Protein AF-A0AAD2Y9P9-F1 (afdb_monomer_lite)

Sequence (73 aa):
MRETQKPAEELEMLIEYYDKTTETISITFNPEELQQLVGNSLSTGASMNFTNVQPPFVINPRWVKKVTLAKRQ

Organism: NCBI:txid1161422

Secondary structure (DSSP, 8-state):
-----PPPEEEEEEEEETTS-EEEEEEEE-HHHHHHHHHHHHHH---EEE-SSSS-EEE-GGGEEEEEEEE--

pLDDT: mean 88.35, std 11.52, range [40.12, 96.81]

Structure (mmCIF, N/CA/C/O backbone):
data_AF-A0AAD2Y9P9-F1
#
_entry.id   AF-A0AAD2Y9P9-F1
#
loop_
_atom_site.group_PD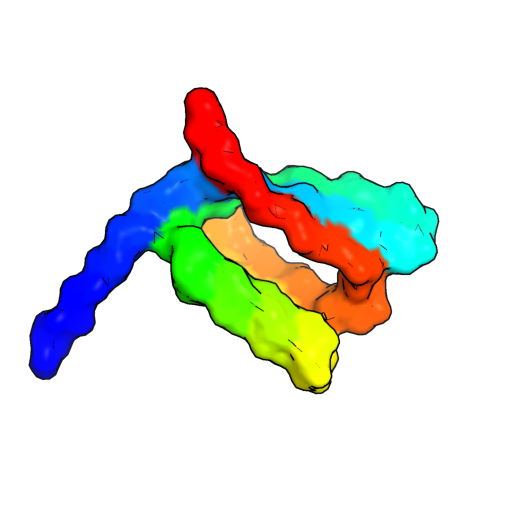B
_atom_site.id
_atom_site.type_symbol
_atom_site.label_atom_id
_atom_site.label_alt_id
_atom_site.label_comp_id
_atom_site.label_asym_id
_atom_site.label_entity_id
_atom_site.label_seq_id
_atom_site.pdbx_PDB_ins_code
_atom_site.Cartn_x
_atom_site.Cartn_y
_atom_site.Cartn_z
_atom_site.occupancy
_atom_site.B_iso_or_equiv
_atom_site.auth_seq_id
_atom_site.auth_comp_id
_atom_site.auth_asym_id
_atom_site.auth_atom_id
_atom_site.pdbx_PDB_model_num
ATOM 1 N N . MET A 1 1 ? -2.705 -9.546 28.531 1.00 40.12 1 MET A N 1
ATOM 2 C CA . MET A 1 1 ? -2.656 -8.077 28.378 1.00 40.12 1 MET A CA 1
ATOM 3 C C . MET A 1 1 ? -3.792 -7.711 27.442 1.00 40.12 1 MET A C 1
ATOM 5 O O . MET A 1 1 ? -3.973 -8.430 26.471 1.00 40.12 1 MET A O 1
ATOM 9 N N . ARG A 1 2 ? -4.634 -6.722 27.766 1.00 47.62 2 ARG A N 1
ATOM 10 C CA . ARG A 1 2 ? -5.645 -6.258 26.807 1.00 47.62 2 ARG A CA 1
ATOM 11 C C . ARG A 1 2 ? -4.876 -5.478 25.749 1.00 47.62 2 ARG A C 1
ATOM 13 O O . ARG A 1 2 ? -4.484 -4.351 26.021 1.00 47.62 2 ARG A O 1
ATOM 20 N N . GLU A 1 3 ? -4.577 -6.107 24.617 1.00 53.34 3 GLU A N 1
ATOM 21 C CA . GLU A 1 3 ? -4.195 -5.367 23.419 1.00 53.34 3 GLU A CA 1
ATOM 22 C C . GLU A 1 3 ? -5.368 -4.437 23.126 1.00 53.34 3 GLU A C 1
ATOM 24 O O . GLU A 1 3 ? -6.438 -4.862 22.695 1.00 53.34 3 GLU A O 1
ATOM 29 N N . THR A 1 4 ? -5.223 -3.173 23.506 1.00 54.84 4 THR A N 1
ATOM 30 C CA . THR A 1 4 ? -6.123 -2.119 23.066 1.00 54.84 4 THR A CA 1
ATOM 31 C C . THR A 1 4 ? -5.953 -2.058 21.559 1.00 54.84 4 THR A C 1
ATOM 33 O O . THR A 1 4 ? -4.976 -1.478 21.087 1.00 54.84 4 THR A O 1
ATOM 36 N N . GLN A 1 5 ? -6.840 -2.732 20.821 1.00 61.81 5 GLN A N 1
ATOM 37 C CA . GLN A 1 5 ? -6.916 -2.614 19.371 1.00 61.81 5 GLN A CA 1
ATOM 38 C C . GLN A 1 5 ? -6.934 -1.124 19.054 1.00 61.81 5 GLN A C 1
ATOM 40 O O . GLN A 1 5 ? -7.820 -0.394 19.513 1.00 61.81 5 GLN A O 1
ATOM 45 N N . LYS A 1 6 ? -5.892 -0.658 18.364 1.00 72.88 6 LYS A N 1
ATOM 46 C CA . LYS A 1 6 ? -5.811 0.741 17.974 1.00 72.88 6 LYS A CA 1
ATOM 47 C C . LYS A 1 6 ? -7.002 1.042 17.056 1.00 72.88 6 LYS A C 1
ATOM 49 O O . LYS A 1 6 ? -7.413 0.159 16.299 1.00 72.88 6 LYS A O 1
ATOM 54 N N . PRO A 1 7 ? -7.584 2.251 17.118 1.00 83.06 7 PRO A N 1
ATOM 55 C CA . PRO A 1 7 ? -8.761 2.570 16.324 1.00 83.06 7 PRO A CA 1
ATOM 56 C C . PRO A 1 7 ? -8.444 2.392 14.836 1.00 83.06 7 PRO A C 1
ATOM 58 O O . PRO A 1 7 ? -7.441 2.911 14.338 1.00 83.06 7 PRO A O 1
ATOM 61 N N . ALA A 1 8 ? -9.274 1.606 14.153 1.00 87.06 8 ALA A N 1
ATOM 62 C CA . ALA A 1 8 ? -9.229 1.476 12.708 1.00 87.06 8 ALA A CA 1
ATOM 63 C C . ALA A 1 8 ? -10.017 2.632 12.084 1.00 87.06 8 ALA A C 1
ATOM 65 O O . ALA A 1 8 ? -11.089 2.991 12.571 1.00 87.06 8 ALA A O 1
ATOM 66 N N . GLU A 1 9 ? -9.476 3.211 11.019 1.00 90.38 9 GLU A N 1
ATOM 67 C CA . GLU A 1 9 ? -10.077 4.326 10.291 1.00 90.38 9 GLU A CA 1
ATOM 68 C C . GLU A 1 9 ? -10.307 3.914 8.835 1.00 90.38 9 GLU A C 1
ATOM 70 O O . GLU A 1 9 ? -9.593 3.057 8.310 1.00 90.38 9 GLU A O 1
ATOM 75 N N . GLU A 1 10 ? -11.297 4.519 8.178 1.00 91.50 10 GLU A N 1
ATOM 76 C CA . GLU A 1 10 ? -11.435 4.406 6.726 1.00 91.50 10 GLU A CA 1
ATOM 77 C C . GLU A 1 10 ? -10.352 5.241 6.038 1.00 91.50 10 GLU A C 1
ATOM 79 O O . GLU A 1 10 ? -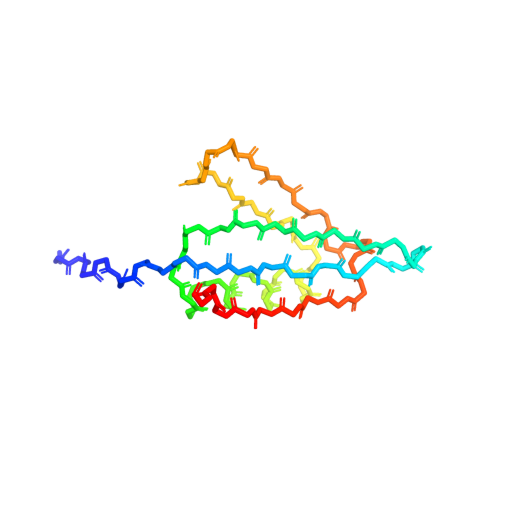10.277 6.466 6.168 1.00 91.50 10 GLU A O 1
ATOM 84 N N . LEU A 1 11 ? -9.496 4.550 5.298 1.00 92.50 11 LEU A N 1
ATOM 85 C CA . LEU A 1 11 ? -8.355 5.106 4.598 1.00 92.50 11 LEU A CA 1
ATOM 86 C C . LEU A 1 11 ? -8.450 4.771 3.115 1.00 92.50 11 LEU A C 1
ATOM 88 O O . LEU A 1 11 ? -9.037 3.767 2.709 1.00 92.50 11 LEU A O 1
ATOM 92 N N . GLU A 1 12 ? -7.804 5.599 2.310 1.00 93.62 12 GLU A N 1
ATOM 93 C CA . GLU A 1 12 ? -7.524 5.305 0.916 1.00 93.62 12 GLU A CA 1
ATOM 94 C C . GLU A 1 12 ? -6.025 5.095 0.746 1.00 93.62 12 GLU A C 1
ATOM 96 O O . GLU A 1 12 ? -5.199 5.923 1.141 1.00 93.62 12 GLU A O 1
ATOM 101 N N . MET A 1 13 ? -5.678 3.959 0.155 1.00 93.44 13 MET A N 1
ATOM 102 C CA . MET A 1 13 ? -4.322 3.637 -0.241 1.00 93.44 13 MET A CA 1
ATOM 103 C C . MET A 1 13 ? -4.203 3.812 -1.748 1.00 93.44 13 MET A C 1
ATOM 105 O O . MET A 1 13 ? -4.759 3.025 -2.508 1.00 93.44 13 MET A O 1
ATOM 109 N N . LEU A 1 14 ? -3.461 4.832 -2.171 1.00 95.50 14 LEU A N 1
ATOM 110 C CA . LEU A 1 14 ? -3.077 5.018 -3.563 1.00 95.50 14 LEU A CA 1
ATOM 111 C C . LEU A 1 14 ? -1.725 4.346 -3.798 1.00 95.50 14 LEU A C 1
ATOM 113 O O . LEU A 1 14 ? -0.716 4.725 -3.194 1.00 95.50 14 LEU A O 1
ATOM 117 N N . ILE A 1 15 ? -1.706 3.365 -4.687 1.00 95.56 15 ILE A N 1
ATOM 118 C CA . ILE A 1 15 ? -0.532 2.582 -5.048 1.00 95.56 15 ILE A CA 1
ATOM 119 C C . ILE A 1 15 ? -0.114 2.998 -6.450 1.00 95.56 15 ILE A C 1
ATOM 121 O O . ILE A 1 15 ? -0.891 2.902 -7.394 1.00 95.56 15 ILE A O 1
ATOM 125 N N . GLU A 1 16 ? 1.122 3.459 -6.586 1.00 96.81 16 GLU A N 1
ATOM 126 C CA . GLU A 1 16 ? 1.760 3.722 -7.871 1.00 96.81 16 GLU A CA 1
ATOM 127 C C . GLU A 1 16 ? 2.717 2.567 -8.174 1.00 96.81 16 GLU A C 1
ATOM 129 O O . GLU A 1 16 ? 3.622 2.287 -7.381 1.00 96.81 16 GLU A O 1
ATOM 134 N N . TYR A 1 17 ? 2.555 1.916 -9.324 1.00 96.06 17 TYR A N 1
ATOM 135 C CA . TYR A 1 17 ? 3.423 0.827 -9.773 1.00 96.06 17 TYR A CA 1
ATOM 136 C C . TYR A 1 17 ? 4.539 1.331 -10.701 1.00 96.06 17 TYR A C 1
ATOM 138 O O . TYR A 1 17 ? 4.488 2.436 -11.254 1.00 96.06 17 TYR A O 1
ATOM 146 N N . TYR A 1 18 ? 5.586 0.523 -10.891 1.00 94.31 18 TYR A N 1
ATOM 147 C CA . TYR A 1 18 ? 6.696 0.868 -11.793 1.00 94.31 18 TYR A CA 1
ATOM 148 C C . TYR A 1 18 ? 6.281 0.979 -13.267 1.00 94.31 18 TYR A C 1
ATOM 150 O O . TYR A 1 18 ? 6.898 1.739 -14.016 1.00 94.31 18 TYR A O 1
ATOM 158 N N . ASP A 1 19 ? 5.224 0.279 -13.676 1.00 95.31 19 ASP A N 1
ATOM 159 C CA . ASP A 1 19 ? 4.642 0.351 -15.023 1.00 95.31 19 ASP A CA 1
ATOM 160 C C . ASP A 1 19 ? 3.747 1.588 -15.238 1.00 95.31 19 ASP A C 1
ATOM 162 O O . ASP A 1 19 ? 3.160 1.748 -16.308 1.00 95.31 19 ASP A O 1
ATOM 166 N N . LYS A 1 20 ? 3.702 2.498 -14.250 1.00 92.69 20 LYS A N 1
ATOM 167 C CA . LYS A 1 20 ? 2.882 3.720 -14.206 1.00 92.69 20 LYS A CA 1
ATOM 168 C C . LYS A 1 20 ? 1.383 3.475 -14.046 1.00 92.69 20 LYS A C 1
ATOM 170 O O . LYS A 1 20 ? 0.623 4.441 -14.112 1.00 92.69 20 LYS A O 1
ATOM 175 N N . THR A 1 21 ? 0.951 2.237 -13.823 1.00 96.25 21 THR A N 1
ATOM 176 C CA . THR A 1 21 ? -0.422 1.991 -13.389 1.00 96.25 21 THR A CA 1
ATOM 177 C C . THR A 1 21 ? -0.605 2.488 -11.958 1.00 96.25 21 THR A C 1
ATOM 179 O O . THR A 1 21 ? 0.347 2.584 -11.172 1.00 96.25 21 THR A O 1
ATOM 182 N N . THR A 1 22 ? -1.840 2.856 -11.636 1.00 95.44 22 THR A N 1
ATOM 183 C CA . THR A 1 22 ? -2.224 3.294 -10.298 1.00 95.44 22 THR A CA 1
ATOM 184 C C . THR A 1 22 ? -3.460 2.543 -9.850 1.00 95.44 22 THR A C 1
ATOM 186 O O . THR A 1 22 ? -4.405 2.406 -10.627 1.00 95.44 22 THR A O 1
ATOM 189 N N . GLU A 1 23 ? -3.473 2.122 -8.595 1.00 94.25 23 GLU A N 1
ATOM 190 C CA . GLU A 1 23 ? -4.619 1.479 -7.961 1.00 94.25 23 GLU A CA 1
ATOM 191 C C . GLU A 1 23 ? -4.976 2.237 -6.683 1.00 94.25 23 GLU A C 1
ATOM 193 O O . GLU A 1 23 ? -4.092 2.632 -5.924 1.00 94.25 23 GLU A O 1
ATOM 198 N N . THR A 1 24 ? -6.269 2.453 -6.451 1.00 93.38 24 THR A N 1
ATOM 199 C CA . THR A 1 24 ? -6.769 3.047 -5.208 1.00 93.38 24 THR A CA 1
ATOM 200 C C . THR A 1 24 ? -7.594 2.008 -4.475 1.00 93.38 24 THR A C 1
ATOM 202 O O . THR A 1 24 ? -8.583 1.513 -5.013 1.00 93.38 24 THR A O 1
ATOM 205 N N . ILE A 1 25 ? -7.206 1.706 -3.240 1.00 91.75 25 ILE A N 1
ATOM 206 C CA . ILE A 1 25 ? -7.884 0.722 -2.400 1.00 91.75 25 ILE A CA 1
ATOM 207 C C . ILE A 1 25 ? -8.451 1.423 -1.171 1.00 91.75 25 ILE A C 1
ATOM 209 O O . ILE A 1 25 ? -7.710 2.013 -0.382 1.00 91.75 25 ILE A O 1
ATOM 213 N N . SER A 1 26 ? -9.768 1.339 -0.994 1.00 91.44 26 SER A N 1
ATOM 214 C CA . SER A 1 26 ? -10.413 1.718 0.262 1.00 91.44 26 SER A CA 1
ATOM 215 C C . SER A 1 26 ? -10.185 0.616 1.292 1.00 91.44 26 SER A C 1
ATOM 217 O O . SER A 1 26 ? -10.504 -0.548 1.049 1.00 91.44 26 SER A O 1
ATOM 219 N N . ILE A 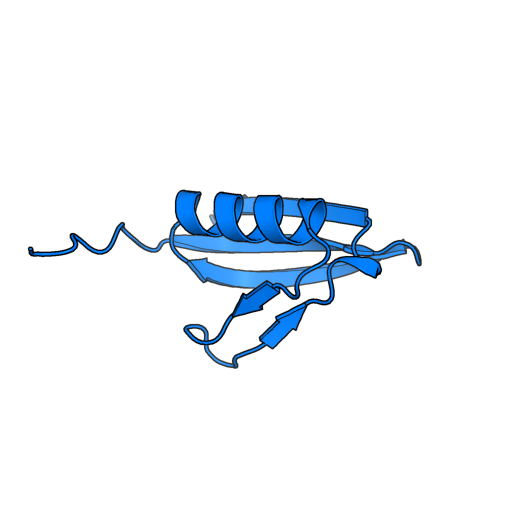1 27 ? -9.630 0.978 2.443 1.00 89.81 27 ILE A N 1
ATOM 220 C CA . ILE A 1 27 ? -9.273 0.036 3.496 1.00 89.81 27 ILE A CA 1
ATOM 221 C C . ILE A 1 27 ? -9.649 0.597 4.865 1.00 89.81 27 ILE A C 1
ATOM 223 O O . ILE A 1 27 ? -9.344 1.741 5.184 1.00 89.81 27 ILE A O 1
ATOM 227 N N . THR A 1 28 ? -10.278 -0.224 5.701 1.00 91.00 28 THR A N 1
ATOM 228 C CA . THR A 1 28 ? -10.458 0.083 7.122 1.00 91.00 28 THR A CA 1
ATOM 229 C C . THR A 1 28 ? -9.295 -0.529 7.893 1.00 91.00 28 THR A C 1
ATOM 231 O O . THR A 1 28 ? -9.226 -1.748 8.051 1.00 91.00 28 THR A O 1
ATOM 234 N N . PHE A 1 29 ? -8.345 0.294 8.333 1.00 89.75 29 PHE A N 1
ATOM 235 C CA . PHE A 1 29 ? -7.145 -0.173 9.034 1.00 89.75 29 PHE A CA 1
ATOM 236 C C . PHE A 1 29 ? -6.665 0.869 10.038 1.00 89.75 29 PHE A C 1
ATOM 238 O O . PHE A 1 29 ? -6.990 2.051 9.926 1.00 89.75 29 PHE A O 1
ATOM 245 N N . ASN A 1 30 ? -5.867 0.458 11.020 1.00 91.38 30 ASN A N 1
ATOM 246 C CA . ASN A 1 30 ? -5.195 1.434 11.864 1.00 91.38 30 ASN A CA 1
ATOM 247 C C . ASN A 1 30 ? -4.090 2.165 11.061 1.00 91.38 30 ASN A C 1
ATOM 249 O O . ASN A 1 30 ? -3.216 1.495 10.510 1.00 91.38 30 ASN A O 1
ATOM 253 N N . PRO A 1 31 ? -4.062 3.511 11.008 1.00 90.25 31 PRO A N 1
ATOM 254 C CA . PRO A 1 31 ? -3.095 4.239 10.181 1.00 90.25 31 PRO A CA 1
ATOM 255 C C . PRO A 1 31 ? -1.622 3.948 10.507 1.00 90.25 31 PRO A C 1
ATOM 257 O O . PRO A 1 31 ? -0.800 3.860 9.597 1.00 90.25 31 PRO A O 1
ATOM 260 N N . GLU A 1 32 ? -1.274 3.786 11.787 1.00 90.75 32 GLU A N 1
ATOM 261 C CA . GLU A 1 32 ? 0.110 3.527 12.207 1.00 90.75 32 GLU A CA 1
ATOM 262 C C . GLU A 1 32 ? 0.553 2.114 11.828 1.00 90.75 32 GLU A C 1
ATOM 264 O O . GLU A 1 32 ? 1.643 1.923 11.290 1.00 90.75 32 GLU A O 1
ATOM 269 N N . GLU A 1 33 ? -0.303 1.122 12.077 1.00 91.44 33 GLU A N 1
ATOM 270 C CA . GLU A 1 33 ? -0.039 -0.265 11.687 1.00 91.44 33 GLU A CA 1
ATOM 271 C C . GLU A 1 33 ? 0.052 -0.398 10.165 1.00 91.44 33 GLU A C 1
ATOM 273 O O . GLU A 1 33 ? 0.914 -1.118 9.660 1.00 91.44 33 GLU A O 1
ATOM 278 N N . LEU A 1 34 ? -0.772 0.352 9.425 1.00 91.81 34 LEU A N 1
ATOM 279 C CA . LEU A 1 34 ? -0.716 0.396 7.968 1.00 91.81 34 LEU A CA 1
ATOM 280 C C . LEU A 1 34 ? 0.618 0.955 7.471 1.00 91.81 34 LEU A C 1
ATOM 282 O O . LEU A 1 34 ? 1.254 0.361 6.601 1.00 91.81 34 LEU A O 1
ATOM 286 N N . GLN A 1 35 ? 1.068 2.075 8.041 1.00 91.94 35 GLN A N 1
ATOM 287 C CA . GLN A 1 35 ? 2.362 2.673 7.703 1.00 91.94 35 GLN A CA 1
ATOM 288 C C . GLN A 1 35 ? 3.522 1.721 8.001 1.00 91.94 35 GLN A C 1
ATOM 290 O O . GLN A 1 35 ? 4.425 1.586 7.174 1.00 91.94 35 GLN A O 1
ATOM 295 N N . GLN A 1 36 ? 3.492 1.030 9.144 1.00 92.88 36 GLN A N 1
ATOM 296 C CA . GLN A 1 36 ? 4.511 0.041 9.496 1.00 92.88 36 GLN A CA 1
ATOM 297 C C . GLN A 1 36 ? 4.504 -1.153 8.538 1.00 92.88 36 GLN A C 1
ATOM 299 O O . GLN A 1 36 ? 5.564 -1.545 8.051 1.00 92.88 36 GLN A O 1
ATOM 304 N N . LEU A 1 37 ? 3.329 -1.706 8.221 1.00 92.50 37 LEU A N 1
ATOM 305 C CA . LEU A 1 37 ? 3.182 -2.811 7.273 1.00 92.50 37 LEU A CA 1
ATOM 306 C C . LEU A 1 37 ? 3.760 -2.438 5.901 1.00 92.50 37 LEU A C 1
ATOM 308 O O . LEU A 1 37 ? 4.573 -3.183 5.349 1.00 92.50 37 LEU A O 1
ATOM 312 N N . VAL A 1 38 ? 3.368 -1.277 5.371 1.00 93.38 38 VAL A N 1
ATOM 313 C CA . VAL A 1 38 ? 3.833 -0.773 4.073 1.00 93.38 38 VAL A CA 1
ATOM 314 C C . VAL A 1 38 ? 5.340 -0.520 4.103 1.00 93.38 38 VAL A C 1
ATOM 316 O O . VAL A 1 38 ? 6.060 -1.017 3.239 1.00 93.38 38 VAL A O 1
ATOM 319 N N . GLY A 1 39 ? 5.844 0.192 5.115 1.00 93.56 39 GLY A N 1
ATOM 320 C CA . GLY A 1 39 ? 7.266 0.515 5.246 1.00 93.56 39 GLY A CA 1
ATOM 321 C C . GLY A 1 39 ? 8.152 -0.727 5.361 1.00 93.56 39 GLY A C 1
ATOM 322 O O . GLY A 1 39 ? 9.169 -0.832 4.670 1.00 93.56 39 GLY A O 1
ATOM 323 N N . ASN A 1 40 ? 7.735 -1.708 6.165 1.00 94.12 40 ASN A N 1
ATOM 324 C CA . ASN A 1 40 ? 8.432 -2.986 6.302 1.00 94.12 40 ASN A CA 1
ATOM 325 C C . ASN A 1 40 ? 8.427 -3.767 4.986 1.00 94.12 40 ASN A C 1
ATOM 327 O O . ASN A 1 40 ? 9.463 -4.289 4.573 1.00 94.12 40 ASN A O 1
ATOM 331 N N . SER A 1 41 ? 7.286 -3.824 4.301 1.00 94.44 41 SER A N 1
ATOM 332 C CA . SER A 1 41 ? 7.141 -4.564 3.043 1.00 94.44 41 SER A CA 1
ATOM 333 C C . SER A 1 41 ? 7.974 -3.956 1.916 1.00 94.44 41 SER A C 1
ATOM 335 O O . SER A 1 41 ? 8.664 -4.680 1.203 1.00 94.44 41 SER A O 1
ATOM 337 N N . LEU A 1 42 ? 7.989 -2.625 1.789 1.00 92.19 42 LEU A N 1
ATOM 338 C CA . LEU A 1 42 ? 8.819 -1.927 0.801 1.00 92.19 42 LEU A CA 1
ATOM 339 C C . LEU A 1 42 ? 10.319 -2.066 1.098 1.00 92.19 42 LEU A C 1
ATOM 341 O O . LEU A 1 42 ? 11.116 -2.161 0.170 1.00 92.19 42 LEU A O 1
ATOM 345 N N . SER A 1 43 ? 10.704 -2.125 2.377 1.00 93.00 43 SER A N 1
ATOM 346 C CA . SER A 1 43 ? 12.111 -2.252 2.784 1.00 93.00 43 SER A CA 1
ATOM 347 C C . SER A 1 43 ? 12.647 -3.682 2.659 1.00 93.00 43 SER A C 1
ATOM 349 O O . SER A 1 43 ? 13.815 -3.882 2.339 1.00 93.00 43 SER A O 1
ATOM 351 N N . THR A 1 44 ? 11.809 -4.689 2.920 1.00 93.88 44 THR A N 1
ATOM 352 C CA . THR A 1 44 ? 12.208 -6.111 2.920 1.00 93.88 44 THR A CA 1
ATOM 353 C C . THR A 1 44 ? 11.869 -6.841 1.621 1.00 93.88 44 THR A C 1
ATOM 355 O O . THR A 1 44 ? 12.405 -7.916 1.355 1.00 93.88 44 THR A O 1
ATOM 358 N N . GLY A 1 45 ? 10.959 -6.294 0.813 1.00 91.88 45 GLY A N 1
ATOM 359 C CA . GLY A 1 45 ? 10.392 -6.968 -0.351 1.00 91.88 45 GLY A CA 1
ATOM 360 C C . GLY A 1 45 ? 9.393 -8.082 -0.010 1.00 91.88 45 GLY A C 1
ATOM 361 O O . GLY A 1 45 ? 9.008 -8.828 -0.913 1.00 91.88 45 GLY A O 1
ATOM 362 N N . ALA A 1 46 ? 8.987 -8.216 1.258 1.00 93.19 46 ALA A N 1
ATOM 363 C CA . ALA A 1 46 ? 7.953 -9.154 1.690 1.00 93.19 46 ALA A CA 1
ATOM 364 C C . ALA A 1 46 ? 6.555 -8.660 1.294 1.00 93.19 46 ALA A C 1
ATOM 366 O O . ALA A 1 46 ? 6.267 -7.470 1.377 1.00 93.19 46 ALA A O 1
ATOM 367 N N . SER A 1 47 ? 5.673 -9.569 0.876 1.00 93.25 47 SER A N 1
ATOM 368 C CA . SER A 1 47 ? 4.317 -9.214 0.445 1.00 93.25 47 SER A CA 1
ATOM 369 C C . SER A 1 47 ? 3.520 -8.489 1.533 1.00 93.25 47 SER A C 1
ATOM 371 O O . SER A 1 47 ? 3.511 -8.910 2.691 1.00 93.25 47 SER A O 1
ATOM 373 N N . MET A 1 48 ? 2.782 -7.450 1.137 1.00 93.94 48 MET A N 1
ATOM 374 C CA . MET A 1 48 ? 1.802 -6.801 2.006 1.00 93.94 48 MET A CA 1
ATOM 375 C C . MET A 1 48 ? 0.539 -7.661 2.027 1.00 93.94 48 MET A C 1
ATOM 377 O O . MET A 1 48 ? -0.163 -7.739 1.019 1.00 93.94 48 MET A O 1
ATOM 381 N N . ASN A 1 49 ? 0.264 -8.322 3.150 1.00 91.69 49 ASN A N 1
ATOM 382 C CA . ASN A 1 49 ? -0.904 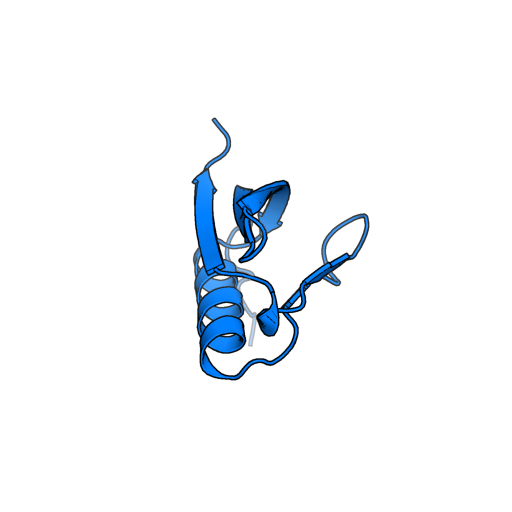-9.187 3.303 1.00 91.69 49 ASN A CA 1
ATOM 383 C C . ASN A 1 49 ? -2.007 -8.463 4.077 1.00 91.69 49 ASN A C 1
ATOM 385 O O . ASN A 1 49 ? -1.829 -8.138 5.251 1.00 91.69 49 ASN A O 1
ATOM 389 N N . PHE A 1 50 ? -3.160 -8.272 3.441 1.00 90.25 50 PHE A N 1
ATOM 390 C CA . PHE A 1 50 ? -4.344 -7.693 4.062 1.00 90.25 50 PHE A CA 1
ATOM 391 C C . PHE A 1 50 ? -5.398 -8.786 4.221 1.00 90.25 50 PHE A C 1
ATOM 393 O O . PHE A 1 50 ? -6.272 -8.972 3.380 1.00 90.25 50 PHE A O 1
ATOM 400 N N . THR A 1 51 ? -5.283 -9.564 5.297 1.00 85.69 51 THR A N 1
ATOM 401 C CA . THR A 1 51 ? -6.198 -10.682 5.591 1.00 85.69 51 THR A CA 1
ATOM 402 C C . THR A 1 51 ? -7.433 -10.256 6.376 1.00 85.69 51 THR A C 1
ATOM 404 O O . THR A 1 51 ? -8.443 -10.947 6.345 1.00 85.69 51 THR A O 1
ATOM 407 N N . ASN A 1 52 ? -7.353 -9.123 7.080 1.00 80.50 52 ASN A N 1
ATOM 408 C CA . ASN A 1 52 ? -8.407 -8.628 7.972 1.00 80.50 52 ASN A CA 1
ATOM 409 C C . ASN A 1 52 ? -9.373 -7.654 7.275 1.00 80.50 52 ASN A C 1
ATOM 411 O O . ASN A 1 52 ? -10.168 -6.993 7.934 1.00 80.50 52 ASN A O 1
ATOM 415 N N . VAL A 1 53 ? -9.278 -7.539 5.951 1.00 83.19 53 VAL A N 1
ATOM 416 C CA . VAL A 1 53 ? -10.097 -6.657 5.112 1.00 83.19 53 VAL A CA 1
ATOM 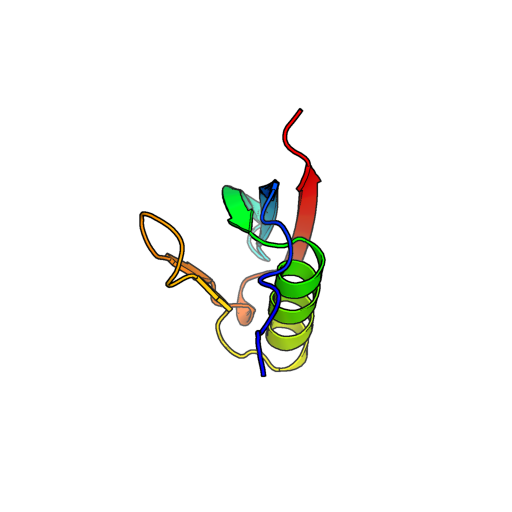417 C C . VAL A 1 53 ? -10.971 -7.515 4.202 1.00 83.19 53 VAL A C 1
ATOM 419 O O . VAL A 1 53 ? -10.624 -8.661 3.913 1.00 83.19 53 VAL A O 1
ATOM 422 N N . GLN A 1 54 ? -12.110 -6.983 3.760 1.00 82.88 54 GLN A N 1
ATOM 423 C CA . GLN A 1 54 ? -13.081 -7.737 2.971 1.00 82.88 54 GLN A CA 1
ATOM 424 C C . GLN A 1 54 ? -13.352 -7.023 1.633 1.00 82.88 54 GLN A C 1
ATOM 426 O O . GLN A 1 54 ? -13.922 -5.932 1.652 1.00 82.88 54 GLN A O 1
ATOM 431 N N . PRO A 1 55 ? -12.990 -7.617 0.477 1.00 85.56 55 PRO A N 1
ATOM 432 C CA . PRO A 1 55 ? -12.287 -8.895 0.311 1.00 85.56 55 PRO A CA 1
ATOM 433 C C . PRO A 1 55 ? -10.798 -8.814 0.707 1.00 85.56 55 PRO A C 1
ATOM 435 O O . PRO A 1 55 ? -10.199 -7.748 0.568 1.00 85.56 55 PRO A O 1
ATOM 438 N N . PRO A 1 56 ? -10.181 -9.923 1.161 1.00 89.06 56 PRO A N 1
ATOM 439 C CA . PRO A 1 56 ? -8.755 -9.952 1.459 1.00 89.06 56 PRO A CA 1
ATOM 440 C C . PRO A 1 56 ? -7.939 -9.828 0.173 1.00 89.06 56 PRO A C 1
ATOM 442 O O . PRO A 1 56 ? -8.313 -10.372 -0.868 1.00 89.06 56 PRO A O 1
ATOM 445 N N . PHE A 1 57 ? -6.798 -9.151 0.253 1.00 91.12 57 PHE A N 1
ATOM 446 C CA . PHE A 1 57 ? -5.906 -8.963 -0.887 1.00 91.12 57 PHE A CA 1
ATOM 447 C C . PHE A 1 57 ? -4.437 -8.952 -0.459 1.00 91.12 57 PHE A C 1
ATOM 449 O O . PHE A 1 57 ? -4.097 -8.816 0.720 1.00 91.12 57 PHE A O 1
ATOM 456 N N . VAL A 1 58 ? -3.554 -9.130 -1.440 1.00 92.75 58 VAL A N 1
ATOM 457 C CA . VAL A 1 58 ? -2.104 -9.155 -1.243 1.00 92.75 58 VAL A CA 1
ATOM 458 C C . VAL A 1 58 ? -1.449 -8.276 -2.296 1.00 92.75 58 VAL A C 1
ATOM 460 O O . VAL A 1 58 ? -1.782 -8.378 -3.474 1.00 92.75 58 VAL A O 1
ATOM 463 N N . ILE A 1 59 ? -0.490 -7.448 -1.884 1.00 93.62 59 ILE A N 1
ATOM 464 C CA . ILE A 1 59 ? 0.299 -6.618 -2.799 1.00 93.62 59 ILE A CA 1
ATOM 465 C C . ILE A 1 59 ? 1.744 -7.105 -2.797 1.00 93.62 59 ILE A C 1
ATOM 467 O O . ILE A 1 59 ? 2.376 -7.237 -1.746 1.00 93.62 59 ILE A O 1
ATOM 471 N N . ASN A 1 60 ? 2.289 -7.333 -3.991 1.00 94.31 60 ASN A N 1
ATOM 472 C CA . ASN A 1 60 ? 3.711 -7.592 -4.168 1.00 94.31 60 ASN A CA 1
ATOM 473 C C . ASN A 1 60 ? 4.483 -6.257 -4.183 1.00 94.31 60 ASN A C 1
ATOM 475 O O . ASN A 1 60 ? 4.395 -5.529 -5.176 1.00 94.31 60 ASN A O 1
ATOM 479 N N . PRO A 1 61 ? 5.272 -5.923 -3.142 1.00 94.44 61 PRO A N 1
ATOM 480 C CA . PRO A 1 61 ? 5.976 -4.641 -3.065 1.00 94.44 61 PRO A CA 1
ATOM 481 C C . PRO A 1 61 ? 7.011 -4.459 -4.178 1.00 94.44 61 PRO A C 1
ATOM 483 O O . PRO A 1 61 ? 7.367 -3.329 -4.483 1.00 94.44 61 PRO A O 1
ATOM 486 N N . ARG A 1 62 ? 7.481 -5.538 -4.826 1.00 93.81 62 ARG A N 1
ATOM 487 C CA . ARG A 1 62 ? 8.482 -5.450 -5.905 1.00 93.81 62 ARG A CA 1
ATOM 488 C C . ARG A 1 62 ? 7.982 -4.691 -7.130 1.00 93.81 62 ARG A C 1
ATOM 490 O O . ARG A 1 62 ? 8.791 -4.231 -7.928 1.00 93.81 62 ARG A O 1
ATOM 497 N N . TRP A 1 63 ? 6.667 -4.603 -7.308 1.00 95.31 63 TRP A N 1
ATOM 498 C CA . TRP A 1 63 ? 6.056 -3.858 -8.409 1.00 95.31 63 TRP A CA 1
ATOM 499 C C . TRP A 1 63 ? 5.636 -2.451 -7.994 1.00 95.31 63 TRP A C 1
ATOM 501 O O . TRP A 1 63 ? 5.346 -1.623 -8.856 1.00 95.31 63 TRP A O 1
ATOM 511 N N . VAL A 1 64 ? 5.634 -2.171 -6.691 1.00 95.62 64 VAL A N 1
ATOM 512 C CA . VAL A 1 64 ? 5.185 -0.907 -6.123 1.00 95.62 64 VAL A CA 1
ATOM 513 C C . VAL A 1 64 ? 6.332 0.089 -6.140 1.00 95.62 64 VAL A C 1
ATOM 515 O O . VAL A 1 64 ? 7.395 -0.137 -5.569 1.00 95.62 64 VAL A O 1
ATOM 518 N N . LYS A 1 65 ? 6.089 1.228 -6.776 1.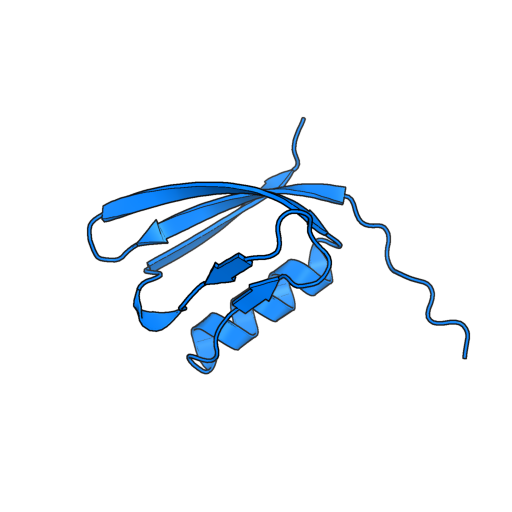00 94.94 65 LYS A N 1
ATOM 519 C CA . LYS A 1 65 ? 6.998 2.369 -6.792 1.00 94.94 65 LYS A CA 1
ATOM 520 C C . LYS A 1 65 ? 6.764 3.277 -5.589 1.00 94.94 65 LYS A C 1
ATOM 522 O O . LYS A 1 65 ? 7.721 3.793 -5.016 1.00 94.94 65 LYS A O 1
ATOM 527 N N . LYS A 1 66 ? 5.499 3.517 -5.235 1.00 94.38 66 LYS A N 1
ATOM 528 C CA . LYS A 1 66 ? 5.116 4.420 -4.146 1.00 94.38 66 LYS A CA 1
ATOM 529 C C . LYS A 1 66 ? 3.739 4.062 -3.601 1.00 94.38 66 LYS A C 1
ATOM 531 O O . LYS A 1 66 ? 2.857 3.663 -4.351 1.00 94.38 66 LYS A O 1
ATOM 536 N N . VAL A 1 67 ? 3.564 4.252 -2.298 1.00 94.75 67 VAL A N 1
ATOM 537 C CA . VAL A 1 67 ? 2.268 4.169 -1.620 1.00 94.75 67 VAL A CA 1
ATOM 538 C C . VAL A 1 67 ? 1.984 5.516 -0.972 1.00 94.75 67 VAL A C 1
ATOM 540 O O . VAL A 1 67 ? 2.850 6.076 -0.300 1.00 94.75 67 VAL A O 1
ATOM 543 N N . THR A 1 68 ? 0.780 6.037 -1.178 1.00 94.62 68 THR A N 1
ATOM 544 C CA . THR A 1 68 ? 0.281 7.246 -0.517 1.00 94.62 68 THR A CA 1
ATOM 545 C C . THR A 1 68 ? -0.956 6.879 0.290 1.00 94.62 68 THR A C 1
ATOM 547 O O . THR A 1 68 ? -1.874 6.259 -0.239 1.00 94.62 68 THR A O 1
ATOM 550 N N . LEU A 1 69 ? -0.968 7.246 1.571 1.00 92.38 69 LEU A N 1
ATOM 551 C CA . LEU A 1 69 ? -2.099 7.018 2.467 1.00 92.38 69 LEU A CA 1
ATOM 552 C C . LEU A 1 69 ? -2.862 8.327 2.659 1.00 92.38 69 LEU A C 1
ATOM 554 O O . LEU A 1 69 ? -2.263 9.338 3.030 1.00 92.38 69 LEU A O 1
ATOM 558 N N . ALA A 1 70 ? -4.169 8.295 2.434 1.00 90.38 70 ALA A N 1
ATOM 559 C CA . ALA A 1 70 ? -5.075 9.407 2.680 1.00 90.38 70 ALA A CA 1
ATOM 560 C C . ALA A 1 70 ? -6.199 8.971 3.625 1.00 90.38 70 ALA A C 1
ATOM 562 O O . ALA A 1 70 ? -6.609 7.810 3.629 1.00 90.38 70 ALA A O 1
ATOM 563 N N . LYS A 1 71 ? -6.702 9.904 4.438 1.00 87.38 71 LYS A N 1
ATOM 564 C CA . LYS A 1 71 ? -7.947 9.682 5.178 1.00 87.38 71 LYS A CA 1
ATOM 565 C C . LYS A 1 71 ? -9.118 9.864 4.225 1.00 87.38 71 LYS A C 1
ATOM 567 O O . LYS A 1 71 ? -9.125 10.831 3.462 1.00 87.38 71 LYS A O 1
ATOM 572 N N . ARG A 1 72 ? -10.100 8.970 4.298 1.00 77.56 72 ARG A N 1
ATOM 573 C CA . ARG A 1 72 ? -11.362 9.158 3.588 1.00 77.56 72 ARG A CA 1
ATOM 574 C C . ARG A 1 72 ? -12.147 10.276 4.292 1.00 77.56 72 ARG A C 1
ATOM 576 O O . ARG A 1 72 ? -12.286 10.223 5.513 1.00 77.56 72 ARG A O 1
ATOM 583 N N . GLN A 1 73 ? -12.546 11.315 3.553 1.00 62.31 73 GLN A N 1
ATOM 584 C CA . GLN A 1 73 ? -13.351 12.434 4.075 1.00 62.31 73 GLN A CA 1
ATOM 585 C C . GLN A 1 73 ? -14.838 12.095 4.121 1.00 62.31 73 GLN A C 1
ATOM 587 O O . GLN A 1 73 ? -15.287 11.333 3.236 1.00 62.31 73 GLN A O 1
#

Foldseek 3Di:
DPPPQAQWAFKWKWWQFPVRDIDIDTWGGRPVVVCVLLVCCLVVQPWRWQVVTVPTDIDRNVGTPDIDMGGDD

Radius of gyration: 12.52 Å; chains: 1; bounding box: 26×23×43 Å